Protein AF-A0A7S3MJN4-F1 (afdb_monomer_lite)

pLDDT: mean 95.17, std 3.11, range [76.38, 98.31]

Foldseek 3Di:
DDAAQFQAQDVVVNGTDGDPCVVVVLVVLVVQLVVLVVLLVVLVVVLVVCVVPNDPVVNVVSVVSNVVSVVSNVPSVVVSVVSVVCVVLVHGNVCVVQQQQKWAQDPVRDTHRLNPDDPVVCVVCVVRIDGHSVRPPVSD

Sequence (140 aa):
RPVQRFHQYCRWVTNCVGLRNHRSYMIMLLGFVTTAVADTIVDLILVPVHFVSGTWTAEFLCLLHLCYSIYFAWYSAPLLRQHTAFIMRNELTQEWKRDDYYVVVGPTGEKVAVTDLDAEDYNRLFDEFEYDSSRNPFDK

Radius of gyration: 21.38 Å; chains: 1; bounding box: 48×43×58 Å

Structure (mmCIF, N/CA/C/O backbone):
data_AF-A0A7S3MJN4-F1
#
_entry.id   AF-A0A7S3MJN4-F1
#
loop_
_atom_site.group_PDB
_atom_site.id
_atom_site.type_symbol
_atom_site.label_atom_id
_atom_site.label_alt_id
_atom_site.label_comp_id
_atom_site.label_asym_id
_atom_site.label_entity_id
_atom_site.label_seq_id
_atom_site.pdbx_PDB_ins_code
_atom_site.Cartn_x
_atom_site.Cartn_y
_atom_site.Cartn_z
_atom_site.occupancy
_atom_site.B_iso_or_equiv
_atom_site.auth_seq_id
_atom_site.auth_comp_id
_atom_site.auth_asym_id
_atom_site.auth_atom_id
_atom_site.pdbx_PDB_model_num
ATOM 1 N N . ARG A 1 1 ? -8.236 -25.173 7.437 1.00 81.56 1 ARG A N 1
ATOM 2 C CA . ARG A 1 1 ? -7.451 -25.185 8.700 1.00 81.56 1 ARG A CA 1
ATOM 3 C C . ARG A 1 1 ? -7.462 -23.768 9.260 1.00 81.56 1 ARG A C 1
ATOM 5 O O . ARG A 1 1 ? -7.335 -22.860 8.445 1.00 81.56 1 ARG A O 1
ATOM 12 N N . PRO A 1 2 ? -7.644 -23.563 10.573 1.00 88.62 2 PRO A N 1
ATOM 13 C CA . PRO A 1 2 ? -7.613 -22.223 11.158 1.00 88.62 2 PRO A CA 1
ATOM 14 C C . PRO A 1 2 ? -6.230 -21.580 10.970 1.00 88.62 2 PRO A C 1
ATOM 16 O O . PRO A 1 2 ? -5.208 -22.257 11.104 1.00 88.62 2 PRO A O 1
ATOM 19 N N . VAL A 1 3 ? -6.203 -20.288 10.631 1.00 92.75 3 VAL A N 1
ATOM 20 C CA . VAL A 1 3 ? -4.977 -19.493 10.452 1.00 92.75 3 VAL A CA 1
ATOM 21 C C . VAL A 1 3 ? -4.813 -18.584 11.667 1.00 92.75 3 VAL A C 1
ATOM 23 O O . VAL A 1 3 ? -5.700 -17.797 11.976 1.00 92.75 3 VAL A O 1
ATOM 26 N N . GLN A 1 4 ? -3.686 -18.697 12.368 1.00 93.56 4 GLN A N 1
ATOM 27 C CA . GLN A 1 4 ? -3.391 -17.863 13.538 1.00 93.56 4 GLN A CA 1
ATOM 28 C C . GLN A 1 4 ? -3.110 -16.415 13.126 1.00 93.56 4 GLN A C 1
ATOM 30 O O . GLN A 1 4 ? -2.353 -16.196 12.175 1.00 93.56 4 GLN A O 1
ATOM 35 N N . ARG A 1 5 ? -3.696 -15.453 13.861 1.00 93.12 5 ARG A N 1
ATOM 36 C CA . ARG A 1 5 ? -3.702 -14.010 13.538 1.00 93.12 5 ARG A CA 1
ATOM 37 C C . ARG A 1 5 ? -3.903 -13.783 12.039 1.00 93.12 5 ARG A C 1
ATOM 39 O O . ARG A 1 5 ? -3.005 -13.315 11.343 1.00 93.12 5 ARG A O 1
ATOM 46 N N . PHE A 1 6 ? -5.040 -14.247 11.527 1.00 95.75 6 PHE A N 1
ATOM 47 C CA . PHE A 1 6 ? -5.375 -14.103 10.117 1.00 95.75 6 PHE A CA 1
ATOM 48 C C . PHE A 1 6 ? -5.468 -12.621 9.746 1.00 95.75 6 PHE A C 1
ATOM 50 O O . PHE A 1 6 ? -6.301 -11.898 10.282 1.00 95.75 6 PHE A O 1
ATOM 57 N N . HIS A 1 7 ? -4.619 -12.191 8.816 1.00 95.00 7 HIS A N 1
ATOM 58 C CA . HIS A 1 7 ? -4.593 -10.815 8.335 1.00 95.00 7 HIS A CA 1
ATOM 59 C C . HIS A 1 7 ? -5.486 -10.672 7.102 1.00 95.00 7 HIS A C 1
ATOM 61 O O . HIS A 1 7 ? -6.485 -9.957 7.115 1.00 95.00 7 HIS A O 1
ATOM 67 N N . GLN A 1 8 ? -5.161 -11.415 6.039 1.00 95.00 8 GLN A N 1
ATOM 68 C CA . GLN A 1 8 ? -5.932 -11.448 4.795 1.00 95.00 8 GLN A CA 1
ATOM 69 C C . GLN A 1 8 ? -5.563 -12.652 3.925 1.00 95.00 8 GLN A C 1
ATOM 71 O O . GLN A 1 8 ? -4.492 -13.240 4.072 1.00 95.00 8 GLN A O 1
ATOM 76 N N . TYR A 1 9 ? -6.410 -12.979 2.951 1.00 95.19 9 TYR A N 1
ATOM 77 C CA . TYR A 1 9 ? -6.020 -13.836 1.835 1.00 95.19 9 TYR A CA 1
ATOM 78 C C . TYR A 1 9 ? -5.416 -12.976 0.722 1.00 95.19 9 TYR A C 1
ATOM 80 O O . TYR A 1 9 ? -6.066 -12.052 0.234 1.00 95.19 9 TYR A O 1
ATOM 88 N N . CYS A 1 10 ? -4.179 -13.269 0.323 1.00 95.06 10 CYS A N 1
ATOM 89 C CA . CYS A 1 10 ? -3.493 -12.522 -0.724 1.00 95.06 10 CYS A CA 1
ATOM 90 C C . CYS A 1 10 ? -3.427 -13.355 -2.007 1.00 95.06 10 CYS A C 1
ATOM 92 O O . CYS A 1 10 ? -2.728 -14.370 -2.071 1.00 95.06 10 CYS A O 1
ATOM 94 N N . ARG A 1 11 ? -4.132 -12.898 -3.050 1.00 95.06 11 ARG A N 1
ATOM 95 C CA . ARG A 1 11 ? -4.190 -13.580 -4.352 1.00 95.06 11 ARG A CA 1
ATOM 96 C C . ARG A 1 11 ? -2.836 -13.603 -5.070 1.00 95.06 11 ARG A C 1
ATOM 98 O O . ARG A 1 11 ? -2.548 -14.588 -5.733 1.00 95.06 11 ARG A O 1
ATOM 105 N N . TRP A 1 12 ? -1.994 -12.584 -4.879 1.00 91.88 12 TRP A N 1
ATOM 106 C CA . TRP A 1 12 ? -0.658 -12.488 -5.491 1.00 91.88 12 TRP A CA 1
ATOM 107 C C . TRP A 1 12 ? 0.281 -13.626 -5.085 1.00 91.88 12 TRP A C 1
ATOM 109 O O . TRP A 1 12 ? 1.092 -14.071 -5.885 1.00 91.88 12 TRP A O 1
ATOM 119 N N . VAL A 1 13 ? 0.142 -14.125 -3.855 1.00 93.88 13 VAL A N 1
ATOM 120 C CA . VAL A 1 13 ? 0.906 -15.276 -3.343 1.00 93.88 13 VAL A CA 1
ATOM 121 C C . VAL A 1 13 ? 0.043 -16.531 -3.217 1.00 93.88 13 VAL A C 1
ATOM 123 O O . VAL A 1 13 ? 0.501 -17.555 -2.716 1.00 93.88 13 VAL A O 1
ATOM 126 N N . THR A 1 14 ? -1.222 -16.461 -3.650 1.00 96.12 14 THR A N 1
ATOM 127 C CA . THR A 1 14 ? -2.224 -17.538 -3.569 1.00 96.12 14 THR A CA 1
ATOM 128 C C . THR A 1 14 ? -2.340 -18.182 -2.179 1.00 96.12 14 THR A C 1
ATOM 130 O O . THR A 1 14 ? -2.624 -19.371 -2.052 1.00 96.12 14 THR A O 1
ATOM 133 N N . ASN A 1 15 ? -2.118 -17.404 -1.115 1.00 95.88 15 ASN A N 1
ATOM 134 C CA . ASN A 1 15 ? -1.984 -17.923 0.247 1.00 95.88 15 ASN A CA 1
ATOM 135 C C . ASN A 1 15 ? -2.564 -16.959 1.296 1.00 95.88 15 ASN A C 1
ATOM 137 O O . ASN A 1 15 ? -2.657 -15.747 1.082 1.00 95.88 15 ASN A O 1
ATOM 141 N N . CYS A 1 16 ? -2.937 -17.500 2.457 1.00 96.31 16 CYS A N 1
ATOM 142 C CA . CYS A 1 16 ? -3.334 -16.702 3.613 1.00 96.31 16 CYS A CA 1
ATOM 143 C C . CYS A 1 16 ? -2.104 -16.049 4.247 1.00 96.31 16 CYS A C 1
ATOM 145 O O . CYS A 1 16 ? -1.118 -16.724 4.543 1.00 96.31 16 CYS A O 1
ATOM 147 N N . VAL A 1 17 ? -2.189 -14.748 4.501 1.00 97.12 17 VAL A N 1
ATOM 148 C CA . VAL A 1 17 ? -1.218 -13.990 5.287 1.00 97.12 17 VAL A CA 1
ATOM 149 C C . VAL A 1 17 ? -1.693 -13.972 6.736 1.00 97.12 17 VAL A C 1
ATOM 151 O O . VAL A 1 17 ? -2.824 -13.583 7.029 1.00 97.12 17 VAL A O 1
ATOM 154 N N . GLY A 1 18 ? -0.833 -14.407 7.645 1.00 96.00 18 GLY A N 1
ATOM 155 C CA . GLY A 1 18 ? -1.079 -14.394 9.082 1.00 96.00 18 GLY A CA 1
ATOM 156 C C . GLY A 1 18 ? 0.226 -14.533 9.854 1.00 96.00 18 GLY A C 1
ATOM 157 O O . GLY A 1 18 ? 1.300 -14.249 9.322 1.00 96.00 18 GLY A O 1
ATOM 158 N N . LEU A 1 19 ? 0.163 -15.019 11.094 1.00 95.62 19 LEU A N 1
ATOM 159 C CA . LEU A 1 19 ? 1.293 -14.970 12.032 1.00 95.62 19 LEU A CA 1
ATOM 160 C C . LEU A 1 19 ? 2.631 -15.487 11.463 1.00 95.62 19 LEU A C 1
ATOM 162 O O . LEU A 1 19 ? 3.674 -14.880 11.684 1.00 95.62 19 LEU A O 1
ATOM 166 N N . ARG A 1 20 ? 2.614 -16.604 10.723 1.00 95.94 20 ARG A N 1
ATOM 167 C CA . ARG A 1 20 ? 3.840 -17.293 10.277 1.00 95.94 20 ARG A CA 1
ATOM 168 C C . ARG A 1 20 ? 4.539 -16.650 9.080 1.00 95.94 20 ARG A C 1
ATOM 170 O O . ARG A 1 20 ? 5.738 -16.839 8.925 1.00 95.94 20 ARG A O 1
ATOM 177 N N . ASN A 1 21 ? 3.811 -15.939 8.225 1.00 96.81 21 ASN A N 1
ATOM 178 C CA . ASN A 1 21 ? 4.331 -15.413 6.957 1.00 96.81 21 ASN A CA 1
ATOM 179 C C . ASN A 1 21 ? 4.135 -13.899 6.794 1.00 96.81 21 ASN A C 1
ATOM 181 O O . ASN A 1 21 ? 4.577 -13.350 5.787 1.00 96.81 21 ASN A O 1
ATOM 185 N N . HIS A 1 22 ? 3.541 -13.210 7.776 1.00 96.88 22 HIS A N 1
ATOM 186 C CA . HIS A 1 22 ? 3.338 -11.760 7.727 1.00 96.88 22 HIS A CA 1
ATOM 187 C C . HIS A 1 22 ? 4.647 -10.990 7.488 1.00 96.88 22 HIS A C 1
ATOM 189 O O . HIS A 1 22 ? 4.689 -10.088 6.659 1.00 96.88 22 HIS A O 1
ATOM 195 N N . ARG A 1 23 ? 5.754 -11.388 8.134 1.00 97.19 23 ARG A N 1
ATOM 196 C CA . ARG A 1 23 ? 7.070 -10.750 7.925 1.00 97.19 23 ARG A CA 1
ATOM 197 C C . ARG A 1 23 ? 7.560 -10.887 6.483 1.00 97.19 23 ARG A C 1
ATOM 199 O O . ARG A 1 23 ? 7.970 -9.901 5.884 1.00 97.19 23 ARG A O 1
ATOM 206 N N . SER A 1 24 ? 7.477 -12.087 5.911 1.00 97.56 24 SER A N 1
ATOM 207 C CA . SER A 1 24 ? 7.855 -12.334 4.514 1.00 97.56 24 SER A CA 1
ATOM 208 C C . SER A 1 24 ? 6.977 -11.545 3.542 1.00 97.56 24 SER A C 1
ATOM 210 O O . SER A 1 24 ? 7.481 -11.001 2.565 1.00 97.56 24 SER A O 1
ATOM 212 N N . TYR A 1 25 ? 5.681 -11.427 3.839 1.00 96.75 25 TYR A N 1
ATOM 213 C CA . TYR A 1 25 ? 4.760 -10.596 3.068 1.00 96.75 25 TYR A CA 1
ATOM 214 C C . TYR A 1 25 ? 5.158 -9.108 3.099 1.00 96.75 25 TYR A C 1
ATOM 216 O O . TYR A 1 25 ? 5.172 -8.463 2.054 1.00 96.75 25 TYR A O 1
ATOM 224 N N . MET A 1 26 ? 5.565 -8.576 4.257 1.00 97.56 26 MET A N 1
ATOM 225 C CA . MET A 1 26 ? 6.050 -7.192 4.360 1.00 97.56 26 MET A CA 1
ATOM 226 C C . MET A 1 26 ? 7.348 -6.953 3.588 1.00 97.56 26 MET A C 1
ATOM 228 O O . MET A 1 26 ? 7.479 -5.926 2.929 1.00 97.56 26 MET A O 1
ATOM 232 N N . ILE A 1 27 ? 8.287 -7.903 3.627 1.00 97.81 27 ILE A N 1
ATOM 233 C CA . ILE A 1 27 ? 9.531 -7.823 2.845 1.00 97.81 27 ILE A CA 1
ATOM 234 C C . ILE A 1 27 ? 9.220 -7.810 1.344 1.00 97.81 27 ILE A C 1
ATOM 236 O O . ILE A 1 27 ? 9.824 -7.039 0.607 1.00 97.81 27 ILE A O 1
ATOM 240 N N . MET A 1 28 ? 8.253 -8.613 0.895 1.00 97.12 28 MET A N 1
ATOM 241 C CA . MET A 1 28 ? 7.803 -8.608 -0.498 1.00 97.12 28 MET A CA 1
ATOM 242 C C . MET A 1 28 ? 7.205 -7.251 -0.898 1.00 97.12 28 MET A C 1
ATOM 244 O O . MET A 1 28 ? 7.585 -6.719 -1.936 1.00 97.12 28 MET A O 1
ATOM 248 N N . LEU A 1 29 ? 6.318 -6.667 -0.080 1.00 97.19 29 LEU A N 1
ATOM 249 C CA . LEU A 1 29 ? 5.756 -5.337 -0.356 1.00 97.19 29 LEU A CA 1
ATOM 250 C C . LEU A 1 29 ? 6.836 -4.253 -0.407 1.00 97.19 29 LEU A C 1
ATOM 252 O O . LEU A 1 29 ? 6.809 -3.407 -1.297 1.00 97.19 29 LEU A O 1
ATOM 256 N N . LEU A 1 30 ? 7.792 -4.291 0.525 1.00 98.06 30 LEU A N 1
ATOM 257 C CA . LEU A 1 30 ? 8.931 -3.379 0.513 1.00 98.06 30 LEU A CA 1
ATOM 258 C C . LEU A 1 30 ? 9.749 -3.551 -0.771 1.00 98.06 30 LEU A C 1
ATOM 260 O O . LEU A 1 30 ? 10.024 -2.565 -1.443 1.00 98.06 30 LEU A O 1
ATOM 264 N N . GLY A 1 31 ? 10.061 -4.794 -1.146 1.00 97.81 31 GLY A N 1
ATOM 265 C CA . GLY A 1 31 ? 10.762 -5.113 -2.387 1.00 97.81 31 GLY A CA 1
ATOM 266 C C . GLY A 1 31 ? 10.038 -4.584 -3.625 1.00 97.81 31 GLY A C 1
ATOM 267 O O . GLY A 1 31 ? 10.667 -3.943 -4.455 1.00 97.81 31 GLY A O 1
ATOM 268 N N . PHE A 1 32 ? 8.717 -4.762 -3.717 1.00 97.31 32 PHE A N 1
ATOM 269 C CA . PHE A 1 32 ? 7.913 -4.221 -4.818 1.00 97.31 32 PHE A CA 1
ATOM 270 C C . PHE A 1 32 ? 8.042 -2.704 -4.946 1.00 97.31 32 PHE A C 1
ATOM 272 O O . PHE A 1 32 ? 8.295 -2.212 -6.043 1.00 97.31 32 PHE A O 1
ATOM 279 N N . VAL A 1 33 ? 7.916 -1.971 -3.837 1.00 97.81 33 VAL A N 1
ATOM 280 C CA . VAL A 1 33 ? 8.037 -0.507 -3.848 1.00 97.81 33 VAL A CA 1
ATOM 281 C C . VAL A 1 33 ? 9.465 -0.080 -4.188 1.00 97.81 33 VAL A C 1
ATOM 283 O O . VAL A 1 33 ? 9.654 0.803 -5.020 1.00 97.81 33 VAL A O 1
ATOM 286 N N . THR A 1 34 ? 10.478 -0.710 -3.586 1.00 98.00 34 THR A N 1
ATOM 287 C CA . THR A 1 34 ? 11.886 -0.381 -3.847 1.00 98.00 34 THR A CA 1
ATOM 288 C C . THR A 1 34 ? 12.264 -0.628 -5.305 1.00 98.00 34 THR A C 1
ATOM 290 O O . THR A 1 34 ? 12.864 0.254 -5.915 1.00 98.00 34 THR A O 1
ATOM 293 N N . THR A 1 35 ? 11.889 -1.777 -5.874 1.00 97.81 35 THR A N 1
ATOM 294 C CA . THR A 1 35 ? 12.137 -2.093 -7.286 1.00 97.81 35 THR A CA 1
ATOM 295 C C . THR A 1 35 ? 11.416 -1.107 -8.198 1.00 97.81 35 THR A C 1
ATOM 297 O O . THR A 1 35 ? 12.069 -0.482 -9.022 1.00 97.81 35 THR A O 1
ATOM 300 N N . ALA A 1 36 ? 10.121 -0.853 -7.985 1.00 97.88 36 ALA A N 1
ATOM 301 C CA . ALA A 1 36 ? 9.358 0.063 -8.835 1.00 97.88 36 ALA A CA 1
ATOM 302 C C . ALA A 1 36 ? 9.923 1.494 -8.838 1.00 97.88 36 ALA A C 1
ATOM 304 O O . ALA A 1 36 ? 9.969 2.150 -9.879 1.00 97.88 36 ALA A O 1
ATOM 305 N N . VAL A 1 37 ? 10.374 1.987 -7.678 1.00 96.75 37 VAL A N 1
ATOM 306 C CA . VAL A 1 37 ? 11.005 3.310 -7.561 1.00 96.75 37 VAL A CA 1
ATOM 307 C C . VAL A 1 37 ? 12.368 3.332 -8.249 1.00 96.75 37 VAL A C 1
ATOM 309 O O . VAL A 1 37 ? 12.648 4.269 -8.992 1.00 96.75 37 VAL A O 1
ATOM 312 N N . ALA A 1 38 ? 13.206 2.316 -8.023 1.00 97.81 38 ALA A N 1
ATOM 313 C CA . ALA A 1 38 ? 14.518 2.228 -8.656 1.00 97.81 38 ALA A CA 1
ATOM 314 C C . ALA A 1 38 ? 14.399 2.163 -10.186 1.00 97.81 38 ALA A C 1
ATOM 316 O O . ALA A 1 38 ? 15.061 2.937 -10.876 1.00 97.81 38 ALA A O 1
ATOM 317 N N . ASP A 1 39 ? 13.502 1.319 -10.694 1.00 97.81 39 ASP A N 1
ATOM 318 C CA . ASP A 1 39 ? 13.218 1.172 -12.122 1.00 97.81 39 ASP A CA 1
ATOM 319 C C . ASP A 1 39 ? 12.735 2.494 -12.725 1.00 97.81 39 ASP A C 1
ATOM 321 O O . ASP A 1 39 ? 13.283 2.955 -13.721 1.00 97.81 39 ASP A O 1
ATOM 325 N N . THR A 1 40 ? 11.795 3.175 -12.059 1.00 97.44 40 THR A N 1
ATOM 326 C CA . THR A 1 40 ? 11.306 4.493 -12.497 1.00 97.44 40 THR A CA 1
ATOM 327 C C . THR A 1 40 ? 12.443 5.514 -12.591 1.00 97.44 40 THR A C 1
ATOM 329 O O . THR A 1 40 ? 12.523 6.256 -13.568 1.00 97.44 40 THR A O 1
ATOM 332 N N . ILE A 1 41 ? 13.341 5.567 -11.600 1.00 97.81 41 ILE A N 1
ATOM 333 C CA . ILE A 1 41 ? 14.484 6.495 -11.611 1.00 97.81 41 ILE A CA 1
ATOM 334 C C . ILE A 1 41 ? 15.427 6.181 -12.776 1.00 97.81 41 ILE A C 1
ATOM 336 O O . ILE A 1 41 ? 15.856 7.097 -13.479 1.00 97.81 41 ILE A O 1
ATOM 340 N N . VAL A 1 42 ? 15.752 4.904 -12.980 1.00 98.00 42 VAL A N 1
ATOM 341 C CA . VAL A 1 42 ? 16.646 4.470 -14.059 1.00 98.00 42 VAL A CA 1
ATOM 342 C C . VAL A 1 42 ? 16.029 4.773 -15.424 1.00 98.00 42 VAL A C 1
ATOM 344 O O . VAL A 1 42 ? 16.698 5.359 -16.274 1.00 98.00 42 VAL A O 1
ATOM 347 N N . ASP A 1 43 ? 14.750 4.468 -15.626 1.00 97.56 43 ASP A N 1
ATOM 348 C CA . ASP A 1 43 ? 14.062 4.728 -16.889 1.00 97.56 43 ASP A CA 1
ATOM 349 C C . ASP A 1 43 ? 13.955 6.225 -17.199 1.00 97.56 43 ASP A C 1
ATOM 351 O O . ASP A 1 43 ? 14.166 6.630 -18.340 1.00 97.56 43 ASP A O 1
ATOM 355 N N . LEU A 1 44 ? 13.713 7.080 -16.198 1.00 96.75 44 LEU A N 1
ATOM 356 C CA . LEU A 1 44 ? 13.712 8.537 -16.391 1.00 96.75 44 LEU A CA 1
ATOM 357 C C . LEU A 1 44 ? 15.061 9.069 -16.906 1.00 96.75 44 LEU A C 1
ATOM 359 O O . LEU A 1 44 ? 15.094 10.101 -17.577 1.00 96.75 44 LEU A O 1
ATOM 363 N N . ILE A 1 45 ? 16.162 8.367 -16.620 1.00 96.50 45 ILE A N 1
ATOM 364 C CA . ILE A 1 45 ? 17.498 8.679 -17.145 1.00 96.50 45 ILE A CA 1
ATOM 365 C C . ILE A 1 45 ? 17.698 8.068 -18.539 1.00 96.50 45 ILE A C 1
ATOM 367 O O . ILE A 1 45 ? 18.253 8.724 -19.421 1.00 96.50 45 ILE A O 1
ATOM 371 N N . LEU A 1 46 ? 17.263 6.823 -18.755 1.00 96.44 46 LEU A N 1
ATOM 372 C CA . LEU A 1 46 ? 17.499 6.087 -20.002 1.00 96.44 46 LEU A CA 1
ATOM 373 C C . LEU A 1 46 ? 16.607 6.538 -21.161 1.00 96.44 46 LEU A C 1
ATOM 375 O O . LEU A 1 46 ? 17.064 6.541 -22.304 1.00 96.44 46 LEU A O 1
ATOM 379 N N . VAL A 1 47 ? 15.369 6.958 -20.893 1.00 95.50 47 VAL A N 1
ATOM 380 C CA . VAL A 1 47 ? 14.427 7.409 -21.926 1.00 95.50 47 VAL A CA 1
ATOM 381 C C . VAL A 1 47 ? 15.028 8.544 -22.780 1.00 95.50 47 VAL A C 1
ATOM 383 O O . VAL A 1 47 ? 15.112 8.373 -23.998 1.00 95.50 47 VAL A O 1
ATOM 386 N N . PRO A 1 48 ? 15.542 9.658 -22.211 1.00 95.38 48 PRO A N 1
ATOM 387 C CA . PRO A 1 48 ? 16.206 10.705 -22.995 1.00 95.38 48 PRO A CA 1
ATOM 388 C C . PRO A 1 48 ? 17.418 10.213 -23.793 1.00 95.38 48 PRO A C 1
ATOM 390 O O . PRO A 1 48 ? 17.637 10.660 -24.917 1.00 95.38 48 PRO A O 1
ATOM 393 N N . VAL A 1 49 ? 18.204 9.285 -23.235 1.00 95.50 49 VAL A N 1
ATOM 394 C CA . VAL A 1 49 ? 19.369 8.707 -23.925 1.00 95.50 49 VAL A CA 1
ATOM 395 C C . VAL A 1 49 ? 18.915 7.940 -25.166 1.00 95.50 49 VAL A C 1
ATOM 397 O O . VAL A 1 49 ? 19.472 8.128 -26.249 1.00 95.50 49 VAL A O 1
ATOM 400 N N . HIS A 1 50 ? 17.862 7.132 -25.041 1.00 93.56 50 HIS A N 1
ATOM 401 C CA . HIS A 1 50 ? 17.314 6.374 -26.160 1.00 93.56 50 HIS A CA 1
ATOM 402 C C . HIS A 1 50 ? 16.667 7.255 -27.233 1.00 93.56 50 HIS A C 1
ATOM 404 O O . HIS A 1 50 ? 16.794 6.927 -28.409 1.00 93.56 50 HIS A O 1
ATOM 410 N N . PHE A 1 51 ? 16.084 8.400 -26.873 1.00 92.50 51 PHE A N 1
ATOM 411 C CA . PHE A 1 51 ? 15.589 9.368 -27.859 1.00 92.50 51 PHE A CA 1
ATOM 412 C C . PHE A 1 51 ? 16.695 9.991 -28.726 1.00 92.50 51 PHE A C 1
ATOM 414 O O . PHE A 1 51 ? 16.428 10.413 -29.849 1.00 92.50 51 PHE A O 1
ATOM 421 N N . VAL A 1 52 ? 17.932 10.068 -28.222 1.00 94.81 52 VAL A N 1
ATOM 422 C CA . VAL A 1 52 ? 19.058 10.679 -28.950 1.00 94.81 52 VAL A CA 1
ATOM 423 C C . VAL A 1 52 ? 19.843 9.649 -29.759 1.00 94.81 52 VAL A C 1
ATOM 425 O O . VAL A 1 52 ? 20.240 9.928 -30.890 1.00 94.81 52 VAL A O 1
ATOM 428 N N . SER A 1 53 ? 20.116 8.481 -29.178 1.00 93.38 53 SER A N 1
ATOM 429 C CA . SER A 1 53 ? 21.057 7.501 -29.744 1.00 93.38 53 SER A CA 1
ATOM 430 C C . SER A 1 53 ? 20.531 6.064 -29.771 1.00 93.38 53 SER A C 1
ATOM 432 O O . SER A 1 53 ? 21.260 5.145 -30.148 1.00 93.38 53 SER A O 1
ATOM 434 N N . GLY A 1 54 ? 19.281 5.849 -29.359 1.00 89.75 54 GLY A N 1
ATOM 435 C CA . GLY A 1 54 ? 18.662 4.534 -29.276 1.00 89.75 54 GLY A CA 1
ATOM 436 C C . GLY A 1 54 ? 18.048 4.049 -30.586 1.00 89.75 54 GLY A C 1
ATOM 437 O O . GLY A 1 54 ? 17.940 4.758 -31.583 1.00 89.75 54 GLY A O 1
ATOM 438 N N . THR A 1 55 ? 17.612 2.792 -30.561 1.00 95.38 55 THR A N 1
ATOM 439 C CA . 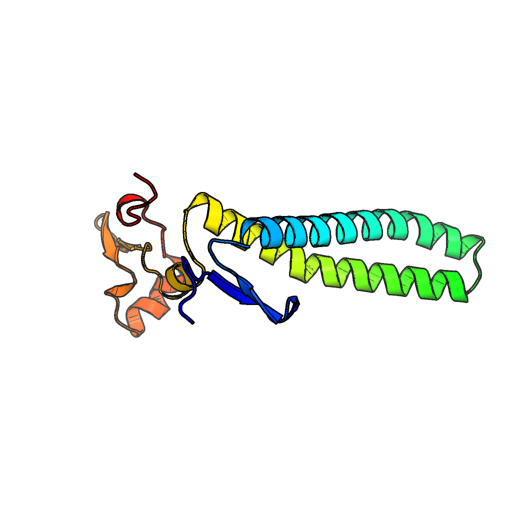THR A 1 55 ? 16.685 2.268 -31.567 1.00 95.38 55 THR A CA 1
ATOM 440 C C . THR A 1 55 ? 15.257 2.551 -31.119 1.00 95.38 55 THR A C 1
ATOM 442 O O . THR A 1 55 ? 14.978 2.563 -29.920 1.00 95.38 55 THR A O 1
ATOM 445 N N . TRP A 1 56 ? 14.334 2.683 -32.072 1.00 94.06 56 TRP A N 1
ATOM 446 C CA . TRP A 1 56 ? 12.911 2.860 -31.764 1.00 94.06 56 TRP A CA 1
ATOM 447 C C . TRP A 1 56 ? 12.359 1.729 -30.873 1.00 94.06 56 TRP A C 1
ATOM 449 O O . TRP A 1 56 ? 11.502 1.960 -30.028 1.00 94.06 56 TRP A O 1
ATOM 459 N N . THR A 1 57 ? 12.872 0.497 -31.019 1.00 95.62 57 THR A N 1
ATOM 460 C CA . THR A 1 57 ? 12.485 -0.637 -30.166 1.00 95.62 57 THR A CA 1
ATOM 461 C C . THR A 1 57 ? 12.923 -0.422 -28.719 1.00 95.62 57 THR A C 1
ATOM 463 O O . THR A 1 57 ? 12.141 -0.677 -27.808 1.00 95.62 57 THR A O 1
ATOM 466 N N . ALA A 1 58 ? 14.152 0.053 -28.494 1.00 94.94 58 ALA A N 1
ATOM 467 C CA . ALA A 1 58 ? 14.650 0.333 -27.148 1.00 94.94 58 ALA A CA 1
ATOM 468 C C . ALA A 1 58 ? 13.885 1.492 -26.494 1.00 94.94 58 ALA A C 1
ATOM 470 O O . ALA A 1 58 ? 13.499 1.381 -25.334 1.00 94.94 58 ALA A O 1
ATOM 471 N N . GLU A 1 59 ? 13.606 2.556 -27.252 1.00 94.12 59 GLU A N 1
ATOM 472 C CA . GLU A 1 59 ? 12.767 3.676 -26.810 1.00 94.12 59 GLU A CA 1
ATOM 473 C C . GLU A 1 59 ? 11.375 3.190 -26.382 1.00 94.12 59 GLU A C 1
ATOM 475 O O . GLU A 1 59 ? 10.951 3.435 -25.254 1.00 94.12 59 GLU A O 1
ATOM 480 N N . PHE A 1 60 ? 10.695 2.433 -27.249 1.00 95.75 60 PHE A N 1
ATOM 481 C CA . PHE A 1 60 ? 9.361 1.906 -26.973 1.00 95.75 60 PHE A CA 1
ATOM 482 C C . PHE A 1 60 ? 9.332 1.010 -25.730 1.00 95.75 60 PHE A C 1
ATOM 484 O O . PHE A 1 60 ? 8.459 1.165 -24.877 1.00 95.75 60 PHE A O 1
ATOM 491 N N . LEU A 1 61 ? 10.289 0.084 -25.605 1.00 96.94 61 LEU A N 1
ATOM 492 C CA . LEU A 1 61 ? 10.363 -0.814 -24.452 1.00 96.94 61 LEU A CA 1
ATOM 493 C C . LEU A 1 61 ? 10.676 -0.061 -23.157 1.00 96.94 61 LEU A C 1
ATOM 495 O O . LEU A 1 61 ? 10.080 -0.373 -22.130 1.00 96.94 61 LEU A O 1
ATOM 499 N N . CYS A 1 62 ? 11.561 0.937 -23.202 1.00 97.12 62 CYS A N 1
ATOM 500 C CA . CYS A 1 62 ? 11.905 1.747 -22.036 1.00 97.12 62 CYS A CA 1
ATOM 501 C C . CYS A 1 62 ? 10.723 2.625 -21.592 1.00 97.12 62 CYS A C 1
ATOM 503 O O . CYS A 1 62 ? 10.410 2.673 -20.407 1.00 97.12 62 CYS A O 1
ATOM 505 N N . LEU A 1 63 ? 9.983 3.230 -22.529 1.00 97.19 63 LEU A N 1
ATOM 506 C CA . LEU A 1 63 ? 8.746 3.957 -22.217 1.00 97.19 63 LEU A CA 1
ATOM 507 C C . LEU A 1 63 ? 7.668 3.040 -21.629 1.00 97.19 63 LEU A C 1
ATOM 509 O O . LEU A 1 63 ? 7.019 3.398 -20.647 1.00 97.19 63 LEU A O 1
ATOM 513 N N . LEU A 1 64 ? 7.484 1.847 -22.201 1.00 98.19 64 LEU A N 1
ATOM 514 C CA . LEU A 1 64 ? 6.532 0.866 -21.684 1.00 98.19 64 LEU A CA 1
ATOM 515 C C . LEU A 1 64 ? 6.908 0.418 -20.263 1.00 98.19 64 LEU A C 1
ATOM 517 O O . LEU A 1 64 ? 6.032 0.325 -19.400 1.00 98.19 64 LEU A O 1
ATOM 521 N N . HIS A 1 65 ? 8.197 0.169 -20.021 1.00 98.31 65 HIS A N 1
ATOM 522 C CA . HIS A 1 65 ? 8.724 -0.196 -18.708 1.00 98.31 65 HIS A CA 1
ATOM 523 C C . HIS A 1 65 ? 8.527 0.934 -17.689 1.00 98.31 65 HIS A C 1
ATOM 525 O O . HIS A 1 65 ? 7.993 0.680 -16.610 1.00 98.31 65 HIS A O 1
ATOM 531 N N . LEU A 1 66 ? 8.802 2.186 -18.069 1.00 98.12 66 LEU A N 1
ATOM 532 C CA . LEU A 1 66 ? 8.556 3.359 -17.228 1.00 98.12 66 LEU A CA 1
ATOM 533 C C . LEU A 1 66 ? 7.081 3.466 -16.830 1.00 98.12 66 LEU A C 1
ATOM 535 O O . LEU A 1 66 ? 6.755 3.621 -15.650 1.00 98.12 66 LEU A O 1
ATOM 539 N N . CYS A 1 67 ? 6.171 3.355 -17.802 1.00 98.25 67 CYS A N 1
ATOM 540 C CA . CYS A 1 67 ? 4.733 3.398 -17.544 1.00 98.25 67 CYS A CA 1
ATOM 541 C C . CYS A 1 67 ? 4.288 2.266 -16.609 1.00 98.25 67 CYS A C 1
ATOM 543 O O . CYS A 1 67 ? 3.500 2.505 -15.691 1.00 98.25 67 CYS A O 1
ATOM 545 N N . TYR A 1 68 ? 4.803 1.051 -16.816 1.00 98.12 68 TYR A N 1
ATOM 546 C CA . TYR A 1 68 ? 4.521 -0.089 -15.948 1.00 98.12 68 TYR A CA 1
ATOM 547 C C . TYR A 1 68 ? 5.027 0.145 -14.520 1.00 98.12 68 TYR A C 1
ATOM 549 O O . TYR A 1 68 ? 4.272 -0.064 -13.571 1.00 98.12 68 TYR A O 1
ATOM 557 N N . SER A 1 69 ? 6.261 0.624 -14.357 1.00 98.12 69 SER A N 1
ATOM 558 C CA . SER A 1 69 ? 6.884 0.877 -13.054 1.00 98.12 69 SER A CA 1
ATOM 559 C C . SER A 1 69 ? 6.144 1.954 -12.265 1.00 98.12 69 SER A C 1
ATOM 561 O O . SER A 1 69 ? 5.829 1.743 -11.091 1.00 98.12 69 SER A O 1
ATOM 563 N N . ILE A 1 70 ? 5.755 3.057 -12.916 1.00 97.81 70 ILE A N 1
ATOM 564 C CA . ILE A 1 70 ? 4.924 4.105 -12.301 1.00 97.81 70 ILE A CA 1
ATOM 565 C C . ILE A 1 70 ? 3.570 3.535 -11.870 1.00 97.81 70 ILE A C 1
ATOM 567 O O . ILE A 1 70 ? 3.138 3.746 -10.734 1.00 97.81 70 ILE A O 1
ATOM 571 N N . TYR A 1 71 ? 2.903 2.790 -12.757 1.00 97.56 71 TYR A N 1
ATOM 572 C CA . TYR A 1 71 ? 1.612 2.176 -12.454 1.00 97.56 71 TYR A CA 1
ATOM 573 C C . TYR A 1 71 ? 1.727 1.193 -11.282 1.00 97.56 71 TYR A C 1
ATOM 575 O O . TYR A 1 71 ? 0.933 1.233 -10.346 1.00 97.56 71 TYR A O 1
ATOM 583 N N . PHE A 1 72 ? 2.750 0.342 -11.270 1.00 97.19 72 PHE A N 1
ATOM 584 C CA . PHE A 1 72 ? 2.969 -0.625 -10.201 1.00 97.19 72 PHE A CA 1
ATOM 585 C C . PHE A 1 72 ? 3.320 0.050 -8.863 1.00 97.19 72 PHE A C 1
ATOM 587 O O . PHE A 1 72 ? 2.803 -0.356 -7.814 1.00 97.19 72 PHE A O 1
ATOM 594 N N . ALA A 1 73 ? 4.123 1.12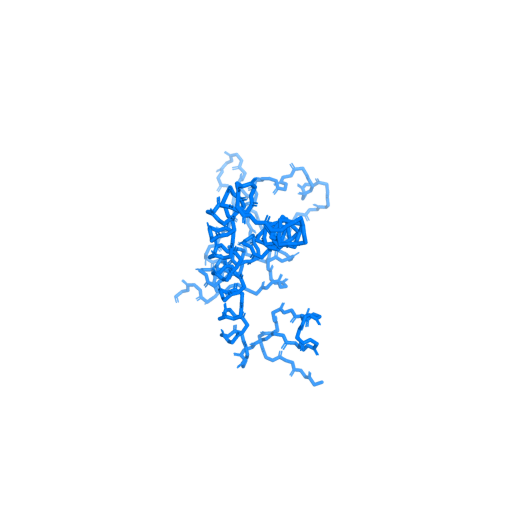0 -8.877 1.00 96.25 73 ALA A N 1
ATOM 595 C CA . ALA A 1 73 ? 4.408 1.943 -7.700 1.00 96.25 73 ALA 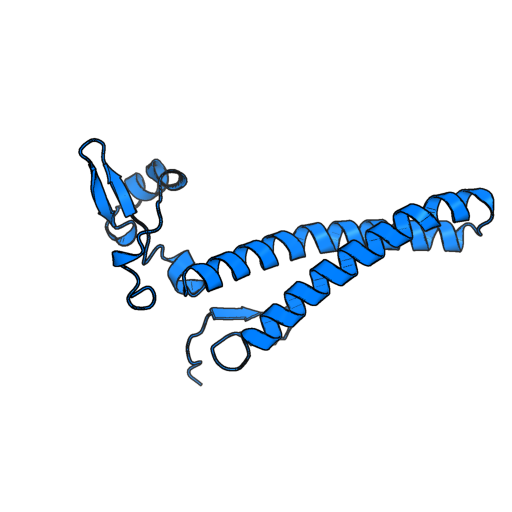A CA 1
ATOM 596 C C . ALA A 1 73 ? 3.132 2.584 -7.126 1.00 96.25 73 ALA A C 1
ATOM 598 O O . ALA A 1 73 ? 2.926 2.561 -5.910 1.00 96.25 73 ALA A O 1
ATOM 599 N N . TRP A 1 74 ? 2.242 3.084 -7.994 1.00 96.75 74 TRP A N 1
ATOM 600 C CA . TRP A 1 74 ? 0.974 3.709 -7.603 1.00 96.75 74 TRP A CA 1
ATOM 601 C C . TRP A 1 74 ? 0.081 2.784 -6.763 1.00 96.75 74 TRP A C 1
ATOM 603 O O . TRP A 1 74 ? -0.563 3.244 -5.823 1.00 96.75 74 TRP A O 1
ATOM 613 N N . TYR A 1 75 ? 0.069 1.477 -7.043 1.00 95.44 75 TYR A N 1
ATOM 614 C CA . TYR A 1 75 ? -0.691 0.504 -6.245 1.00 95.44 75 TYR A CA 1
ATOM 615 C C . TYR A 1 75 ? 0.084 -0.034 -5.040 1.00 95.44 75 TYR A C 1
ATOM 617 O O . TYR A 1 75 ? -0.488 -0.212 -3.963 1.00 95.44 75 TYR A O 1
ATOM 625 N N . SER A 1 76 ? 1.375 -0.327 -5.201 1.00 96.31 76 SER A N 1
ATOM 626 C CA . SER A 1 76 ? 2.166 -0.981 -4.149 1.00 96.31 76 SER A CA 1
ATOM 627 C C . SER A 1 76 ? 2.533 -0.041 -2.996 1.00 96.31 76 SER A C 1
ATOM 629 O O . SER A 1 76 ? 2.538 -0.478 -1.842 1.00 96.31 76 SER A O 1
ATOM 631 N N . ALA A 1 77 ? 2.781 1.247 -3.258 1.00 96.94 77 ALA A N 1
ATOM 632 C CA . ALA A 1 77 ? 3.188 2.193 -2.219 1.00 96.94 77 ALA A CA 1
ATOM 633 C C . ALA A 1 77 ? 2.083 2.470 -1.175 1.00 96.94 77 ALA A C 1
ATOM 635 O O . ALA A 1 77 ? 2.375 2.378 0.025 1.00 96.94 77 ALA A O 1
ATOM 636 N N . PRO A 1 78 ? 0.811 2.723 -1.555 1.00 97.31 78 PRO A N 1
ATOM 637 C CA . PRO A 1 78 ? -0.283 2.827 -0.590 1.00 97.31 78 PRO A CA 1
ATOM 638 C C . PRO A 1 78 ? -0.483 1.546 0.224 1.00 97.31 78 PRO A C 1
ATOM 640 O O . PRO A 1 78 ? -0.703 1.630 1.431 1.00 97.31 78 PRO A O 1
ATOM 643 N N . LEU A 1 79 ? -0.334 0.367 -0.396 1.00 96.12 79 LEU A N 1
ATOM 644 C CA . LEU A 1 79 ? -0.416 -0.913 0.315 1.00 96.12 79 LEU A CA 1
ATOM 645 C C . LEU A 1 79 ? 0.671 -1.024 1.389 1.00 96.12 79 LEU A C 1
ATOM 647 O O . LEU A 1 79 ? 0.365 -1.344 2.538 1.00 96.12 79 LEU A O 1
ATOM 651 N N . LEU A 1 80 ? 1.929 -0.719 1.056 1.00 97.62 80 LEU A N 1
ATOM 652 C CA . LEU A 1 80 ? 3.019 -0.737 2.034 1.00 97.62 80 LEU A CA 1
ATOM 653 C C . LEU A 1 80 ? 2.770 0.259 3.176 1.00 97.62 80 LEU A C 1
ATOM 655 O O . LEU A 1 80 ? 2.968 -0.090 4.343 1.00 97.62 80 LEU A O 1
ATOM 659 N N . ARG A 1 81 ? 2.294 1.471 2.862 1.00 97.81 81 ARG A N 1
ATOM 660 C CA . ARG A 1 81 ? 1.929 2.481 3.867 1.00 97.81 81 ARG A CA 1
ATOM 661 C C . ARG A 1 81 ? 0.834 1.967 4.803 1.00 97.81 81 ARG A C 1
ATOM 663 O O . ARG A 1 81 ? 1.000 2.035 6.019 1.00 97.81 81 ARG A O 1
ATOM 670 N N . GLN A 1 82 ? -0.251 1.428 4.254 1.00 96.56 82 GLN A N 1
ATOM 671 C CA . GLN A 1 82 ? -1.379 0.910 5.029 1.00 96.56 82 GLN A CA 1
ATOM 672 C C . GLN A 1 82 ? -0.955 -0.258 5.929 1.00 96.56 82 GLN A C 1
ATOM 674 O O . GLN A 1 82 ? -1.240 -0.255 7.125 1.00 96.56 82 GLN A O 1
ATOM 679 N N . HIS A 1 83 ? -0.208 -1.224 5.390 1.00 97.19 83 HIS A N 1
ATOM 680 C CA . HIS A 1 83 ? 0.281 -2.358 6.173 1.00 97.19 83 HIS A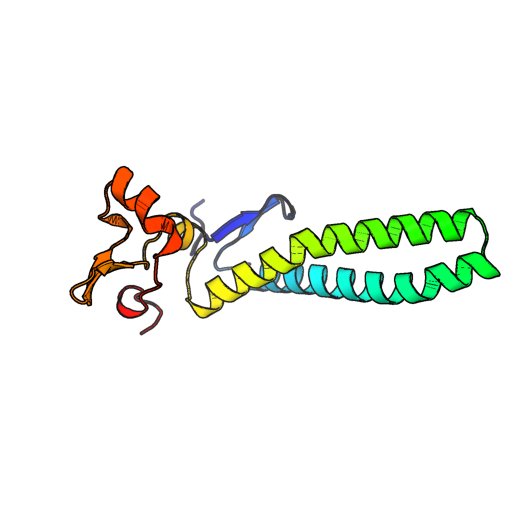 CA 1
ATOM 681 C C . HIS A 1 83 ? 1.300 -1.950 7.244 1.00 97.19 83 HIS A C 1
ATOM 683 O O . HIS A 1 83 ? 1.318 -2.534 8.324 1.00 97.19 83 HIS A O 1
ATOM 689 N N . THR A 1 84 ? 2.118 -0.928 6.988 1.00 97.50 84 THR A N 1
ATOM 690 C CA . THR A 1 84 ? 2.993 -0.356 8.020 1.00 97.50 84 THR A CA 1
ATOM 691 C C . THR A 1 84 ? 2.164 0.269 9.139 1.00 97.50 84 THR A C 1
ATOM 693 O O . THR A 1 84 ? 2.453 0.032 10.307 1.00 97.50 84 THR A O 1
ATOM 696 N N . ALA A 1 85 ? 1.093 0.995 8.807 1.00 95.88 85 ALA A N 1
ATOM 697 C CA . ALA A 1 85 ? 0.196 1.580 9.800 1.00 95.88 85 ALA A CA 1
ATOM 698 C C . ALA A 1 85 ? -0.479 0.509 10.681 1.00 95.88 85 ALA A C 1
ATOM 700 O O . ALA A 1 85 ? -0.541 0.674 11.896 1.00 95.88 85 ALA A O 1
ATOM 701 N N . PHE A 1 86 ? -0.884 -0.622 10.093 1.00 96.12 86 PHE A N 1
ATOM 702 C CA . PHE A 1 86 ? -1.377 -1.788 10.836 1.00 96.12 86 PHE A CA 1
ATOM 703 C C . PHE A 1 86 ? -0.345 -2.344 11.818 1.00 96.12 86 PHE A C 1
ATOM 705 O O . PHE A 1 86 ? -0.680 -2.647 12.958 1.00 96.12 86 PHE A O 1
ATOM 712 N N . ILE A 1 87 ? 0.927 -2.430 11.416 1.00 95.56 87 ILE A N 1
ATOM 713 C CA . ILE A 1 87 ? 2.003 -2.871 12.316 1.00 95.56 87 ILE A CA 1
ATOM 714 C C . ILE A 1 87 ? 2.179 -1.893 13.479 1.00 95.56 87 ILE A C 1
ATOM 716 O O . ILE A 1 87 ? 2.312 -2.340 14.615 1.00 95.56 87 ILE A O 1
ATOM 720 N N . MET A 1 88 ? 2.163 -0.584 13.207 1.00 94.31 88 MET A N 1
ATOM 721 C CA . MET A 1 88 ? 2.339 0.446 14.241 1.00 94.31 88 MET A CA 1
ATOM 722 C C . MET A 1 88 ? 1.217 0.445 15.285 1.00 94.31 88 MET A C 1
ATOM 724 O O . MET A 1 88 ? 1.456 0.860 16.411 1.00 94.31 88 MET A O 1
ATOM 728 N N . ARG A 1 89 ? 0.023 -0.032 14.918 1.00 94.62 89 ARG A N 1
ATOM 729 C CA . ARG A 1 89 ? -1.141 -0.179 15.806 1.00 94.62 89 ARG A CA 1
ATOM 730 C C . ARG A 1 89 ? -1.401 -1.622 16.237 1.00 94.62 89 ARG A C 1
ATOM 732 O O . ARG A 1 89 ? -2.477 -1.922 16.723 1.00 94.62 89 ARG A O 1
ATOM 739 N N . ASN A 1 90 ? -0.479 -2.546 15.952 1.00 94.62 90 ASN A N 1
ATOM 740 C CA . ASN A 1 90 ? -0.633 -3.984 16.204 1.00 94.62 90 ASN A CA 1
ATOM 741 C C . ASN A 1 90 ? -2.000 -4.572 15.776 1.00 94.62 90 ASN A C 1
ATOM 743 O O . ASN A 1 90 ? -2.537 -5.476 16.420 1.00 94.62 90 ASN A O 1
ATOM 747 N N . GLU A 1 91 ? -2.534 -4.066 14.670 1.00 95.31 91 GLU A N 1
ATOM 748 C CA . GLU A 1 91 ? -3.908 -4.252 14.205 1.00 95.31 91 GLU A CA 1
ATOM 749 C C . GLU A 1 91 ? -3.940 -5.165 12.969 1.00 95.31 91 GLU A C 1
ATOM 751 O O . GLU A 1 91 ? -3.098 -5.068 12.071 1.00 95.31 91 GLU A O 1
ATOM 756 N N . LEU A 1 92 ? -4.909 -6.076 12.893 1.00 95.38 92 LEU A N 1
ATOM 757 C CA . LEU A 1 92 ? -5.146 -6.922 11.722 1.00 95.38 92 LEU A CA 1
ATOM 758 C C . LEU A 1 92 ? -6.080 -6.227 10.726 1.00 95.38 92 LEU A C 1
ATOM 760 O O . LEU A 1 92 ? -6.980 -5.483 11.098 1.00 95.38 92 LEU A O 1
ATOM 764 N N . THR A 1 93 ? -5.966 -6.548 9.434 1.00 95.12 93 THR A N 1
ATOM 765 C CA . THR A 1 93 ? -6.844 -5.943 8.411 1.00 95.12 93 THR A CA 1
ATOM 766 C C . THR A 1 93 ? -8.331 -6.204 8.659 1.00 95.12 93 THR A C 1
ATOM 768 O O . THR A 1 93 ? -9.153 -5.372 8.299 1.00 95.12 93 THR A O 1
ATOM 771 N N . GLN A 1 94 ? -8.700 -7.341 9.254 1.00 93.94 94 GLN A N 1
ATOM 772 C CA . GLN A 1 94 ? -10.100 -7.619 9.601 1.00 93.94 94 GLN A CA 1
ATOM 773 C C . GLN A 1 94 ? -10.583 -6.813 10.813 1.00 93.94 94 GLN A C 1
ATOM 775 O O . GLN A 1 94 ? -11.776 -6.558 10.917 1.00 93.94 94 GLN A O 1
ATOM 780 N N . GLU A 1 95 ? -9.688 -6.455 11.733 1.00 95.44 95 GLU A N 1
ATOM 781 C CA . GLU A 1 95 ? -9.994 -5.603 12.893 1.00 95.44 95 GLU A CA 1
ATOM 782 C C . GLU A 1 95 ? -10.180 -4.159 12.419 1.00 95.44 95 GLU A C 1
ATOM 784 O O . GLU A 1 95 ? -11.213 -3.560 12.695 1.00 95.44 95 GLU A O 1
ATOM 789 N N . TRP A 1 96 ? -9.276 -3.681 11.557 1.00 95.50 96 TRP A N 1
ATOM 790 C CA . TRP A 1 96 ? -9.403 -2.379 10.901 1.00 95.50 96 TRP A CA 1
ATOM 791 C C . TRP A 1 96 ? -10.690 -2.250 10.075 1.00 95.50 96 TRP A C 1
ATOM 793 O O . TRP A 1 96 ? -11.395 -1.263 10.176 1.00 95.50 96 TRP A O 1
ATOM 803 N N . LYS A 1 97 ? -11.045 -3.270 9.280 1.00 94.12 97 LYS A N 1
ATOM 804 C CA . LYS A 1 97 ? -12.276 -3.264 8.461 1.00 94.12 97 LYS A CA 1
ATOM 805 C C . LYS A 1 97 ? -13.576 -3.230 9.264 1.00 94.12 97 LYS A C 1
ATOM 807 O O . LYS A 1 97 ? -14.624 -2.993 8.673 1.00 94.12 97 LYS A O 1
ATOM 812 N N . ARG A 1 98 ? -13.523 -3.607 10.539 1.00 94.50 98 ARG A N 1
ATOM 813 C CA . ARG A 1 98 ? -14.675 -3.622 11.448 1.00 94.50 98 ARG A CA 1
ATOM 814 C C . ARG A 1 98 ? -14.629 -2.462 12.437 1.00 94.50 98 ARG A C 1
ATOM 816 O O . ARG A 1 98 ? -15.498 -2.390 13.296 1.00 94.50 98 ARG A O 1
ATOM 823 N N . ASP A 1 99 ? -13.617 -1.600 12.323 1.00 96.25 99 ASP A N 1
ATOM 824 C CA . ASP A 1 99 ? -13.413 -0.441 13.182 1.00 96.25 99 ASP A CA 1
ATOM 825 C C . ASP A 1 99 ? -13.346 -0.806 14.682 1.00 96.25 99 ASP A C 1
ATOM 827 O O . ASP A 1 99 ? -13.756 -0.034 15.549 1.00 96.25 99 ASP A O 1
ATOM 831 N N . ASP A 1 100 ? -12.799 -1.989 15.010 1.00 96.19 100 ASP A N 1
ATOM 832 C CA . ASP A 1 100 ? -12.829 -2.572 16.368 1.00 96.19 100 ASP A CA 1
ATOM 833 C C . ASP A 1 100 ? -12.223 -1.629 17.440 1.00 96.19 100 ASP A C 1
ATOM 835 O O . ASP A 1 100 ? -12.654 -1.605 18.602 1.00 96.19 100 ASP A O 1
ATOM 839 N N . TYR A 1 101 ? -11.221 -0.838 17.046 1.00 96.62 101 TYR A N 1
ATOM 840 C CA . TYR A 1 101 ? -10.435 0.039 17.922 1.00 96.62 101 TYR A CA 1
ATOM 841 C C . TYR A 1 101 ? -10.650 1.532 17.659 1.00 96.62 101 TYR A C 1
ATOM 843 O O . TYR A 1 101 ? -9.879 2.355 18.152 1.00 96.62 101 TYR A O 1
ATOM 851 N N . TYR A 1 102 ? -11.680 1.887 16.895 1.00 96.81 102 TYR A N 1
ATOM 852 C CA . TYR A 1 102 ? -11.963 3.273 16.541 1.00 96.81 102 TYR A CA 1
ATOM 853 C C . TYR A 1 102 ? -13.117 3.839 17.369 1.00 96.81 102 TYR A C 1
ATOM 855 O O . TYR A 1 102 ? -14.035 3.123 17.789 1.00 96.81 102 TYR A O 1
ATOM 863 N N . VAL A 1 103 ? -13.049 5.142 17.621 1.00 97.31 103 VAL A N 1
ATOM 864 C CA . VAL A 1 103 ? -14.051 5.911 18.359 1.00 97.31 103 VAL A CA 1
ATOM 865 C C . VAL A 1 103 ? -14.401 7.189 17.606 1.00 97.31 103 VAL A C 1
ATOM 867 O O . VAL A 1 103 ? -13.597 7.693 16.826 1.00 97.31 103 VAL A O 1
ATOM 870 N N . VAL A 1 104 ? -15.578 7.734 17.888 1.00 96.56 104 VAL A N 1
ATOM 871 C CA . VAL A 1 104 ? -15.923 9.121 17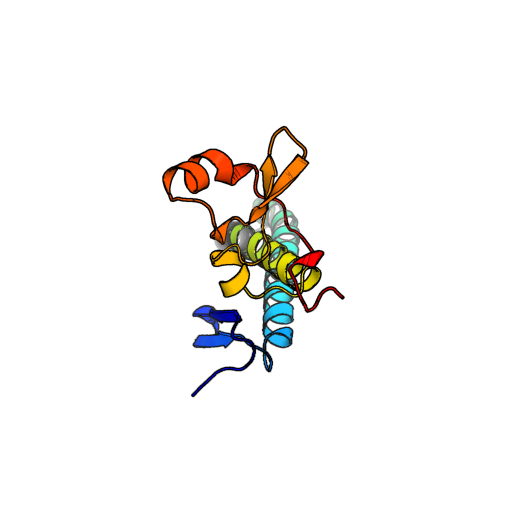.568 1.00 96.56 104 VAL A CA 1
ATOM 872 C C . VAL A 1 104 ? -15.937 9.921 18.861 1.00 96.56 104 VAL A C 1
ATOM 874 O O . VAL A 1 104 ? -16.441 9.450 19.887 1.00 96.56 104 VAL A O 1
ATOM 877 N N . VAL A 1 105 ? -15.374 11.127 18.817 1.00 93.62 105 VAL A N 1
ATOM 878 C CA . VAL A 1 105 ? -15.379 12.060 19.944 1.00 93.62 105 VAL A CA 1
ATOM 879 C C . VAL A 1 105 ? -16.537 13.035 19.766 1.00 93.62 105 VAL A C 1
ATOM 881 O O . VAL A 1 105 ? -16.527 13.879 18.874 1.00 93.62 105 VAL A O 1
ATOM 884 N N . GLY A 1 106 ? -17.547 12.926 20.626 1.00 87.00 106 GLY A N 1
ATOM 885 C CA . GLY A 1 106 ? -18.679 13.845 20.619 1.00 87.00 106 GLY A CA 1
ATOM 886 C C . GLY A 1 106 ? -18.285 15.271 21.042 1.00 87.00 106 GLY A C 1
ATOM 887 O O . GLY A 1 106 ? -17.228 15.479 21.644 1.00 87.00 106 GLY A O 1
ATOM 888 N N . PRO A 1 107 ? -19.162 16.273 20.838 1.00 85.06 107 PRO A N 1
ATOM 889 C CA . PRO A 1 107 ? -18.888 17.674 21.194 1.00 85.06 107 PRO A CA 1
ATOM 890 C C . PRO A 1 107 ? -18.551 17.904 22.676 1.00 85.06 107 PRO A C 1
ATOM 892 O O . PRO A 1 107 ? -17.920 18.894 23.036 1.00 85.06 107 PRO A O 1
ATOM 895 N N . THR A 1 108 ? -18.995 16.997 23.546 1.00 88.25 108 THR A N 1
ATOM 896 C CA . THR A 1 108 ? -18.762 17.008 24.997 1.00 88.25 108 THR A CA 1
ATOM 897 C C . THR A 1 108 ? -17.463 16.304 25.410 1.00 88.25 108 THR A C 1
ATOM 899 O O . THR A 1 108 ? -17.139 16.291 26.597 1.00 88.25 108 THR A O 1
ATOM 902 N N . GLY A 1 109 ? -16.719 15.722 24.462 1.00 89.06 109 GLY A N 1
ATOM 903 C CA . GLY A 1 109 ? -15.518 14.918 24.711 1.00 89.06 109 GLY A CA 1
ATOM 904 C C . GLY A 1 109 ? -15.794 13.445 25.036 1.00 89.06 109 GLY A C 1
ATOM 905 O O . GLY A 1 109 ? -14.864 12.708 25.363 1.00 89.06 109 GLY A O 1
ATOM 906 N N . GLU A 1 110 ? -17.052 13.003 24.967 1.00 92.69 110 GLU A N 1
ATOM 907 C CA . GLU A 1 110 ? -17.414 11.595 25.135 1.00 92.69 110 GLU A CA 1
ATOM 908 C C . GLU A 1 110 ? -16.913 10.762 23.950 1.00 92.69 110 GLU A C 1
ATOM 910 O O . GLU A 1 110 ? -17.110 11.133 22.795 1.00 92.69 110 GLU A O 1
ATOM 915 N N . LYS A 1 111 ? -16.269 9.629 24.244 1.00 94.88 111 LYS A N 1
ATOM 916 C CA . LYS A 1 111 ? -15.783 8.682 23.239 1.00 94.88 111 LYS A CA 1
ATOM 917 C C . LYS A 1 111 ? -16.790 7.556 23.055 1.00 94.88 111 LYS A C 1
ATOM 919 O O . LYS A 1 111 ? -16.957 6.735 23.958 1.00 94.88 111 LYS A O 1
ATOM 924 N N . VAL A 1 112 ? -17.399 7.486 21.879 1.00 94.88 112 VAL A N 1
ATOM 925 C CA . VAL A 1 112 ? -18.328 6.415 21.496 1.00 94.88 112 VAL A CA 1
ATOM 926 C C . VAL A 1 112 ? -17.612 5.463 20.548 1.00 94.88 112 VAL A C 1
ATOM 928 O O . VAL A 1 112 ? -16.923 5.912 19.635 1.00 94.88 112 VAL A O 1
ATOM 931 N N . ALA A 1 113 ? -17.724 4.151 20.764 1.00 96.19 113 ALA A N 1
ATOM 932 C CA . ALA A 1 113 ? -17.111 3.185 19.858 1.00 96.19 113 ALA A CA 1
ATOM 933 C C . ALA A 1 113 ? -17.810 3.206 18.499 1.00 96.19 113 ALA A C 1
ATOM 935 O O . ALA A 1 113 ? -19.036 3.212 18.436 1.00 96.19 113 ALA A O 1
ATOM 936 N N . VAL A 1 114 ? -17.038 3.126 17.415 1.00 96.25 114 VAL A N 1
ATOM 937 C CA . VAL A 1 114 ? -17.607 3.084 16.057 1.00 96.25 114 VAL A CA 1
ATOM 938 C C . VAL A 1 114 ? -18.516 1.865 15.864 1.00 96.25 114 VAL A C 1
ATOM 940 O O . VAL A 1 114 ? -19.541 1.947 15.198 1.00 96.25 114 VAL A O 1
ATOM 943 N N . THR A 1 115 ? -18.182 0.747 16.508 1.00 94.69 115 THR A N 1
ATOM 944 C CA . THR A 1 115 ? -18.973 -0.494 16.484 1.00 94.69 115 THR A CA 1
ATOM 945 C C . THR A 1 115 ? -20.341 -0.386 17.160 1.00 94.69 115 THR A C 1
ATOM 947 O O . THR A 1 115 ? -21.194 -1.235 16.906 1.00 94.69 115 THR A O 1
ATOM 950 N N . ASP A 1 116 ? -20.559 0.646 17.980 1.00 95.69 116 ASP A N 1
ATOM 951 C CA . ASP A 1 116 ? -21.830 0.906 18.660 1.00 95.69 116 ASP A CA 1
ATOM 952 C C . ASP A 1 116 ? -22.717 1.906 17.888 1.00 95.69 116 ASP A C 1
ATOM 954 O O . ASP A 1 116 ? -23.866 2.127 18.272 1.00 95.69 116 ASP A O 1
ATOM 958 N N . LEU A 1 117 ? -22.207 2.512 16.806 1.00 94.62 117 LEU A N 1
ATOM 959 C CA . LEU A 1 117 ? -22.969 3.436 15.965 1.00 94.62 117 LEU A CA 1
ATOM 960 C C . LEU A 1 117 ? -23.986 2.681 15.103 1.00 94.62 117 LEU A C 1
ATOM 962 O O . LEU A 1 117 ? -23.725 1.580 14.609 1.00 94.62 117 LEU A O 1
ATOM 966 N N . ASP A 1 118 ? -25.140 3.304 14.869 1.00 95.88 118 ASP A N 1
ATOM 967 C CA . ASP A 1 118 ? -26.043 2.831 13.828 1.00 95.88 118 ASP A CA 1
ATOM 968 C C . ASP A 1 118 ? -25.509 3.174 12.425 1.00 95.88 118 ASP A C 1
ATOM 970 O O . ASP A 1 118 ? -24.519 3.886 12.253 1.00 95.88 118 ASP A O 1
ATOM 974 N N . ALA A 1 119 ? -26.155 2.640 11.389 1.00 95.38 119 ALA A N 1
ATOM 975 C CA . ALA A 1 119 ? -25.692 2.821 10.017 1.00 95.38 119 ALA A CA 1
ATOM 976 C C . ALA A 1 119 ? -25.785 4.276 9.520 1.00 95.38 119 ALA A C 1
ATOM 978 O O . ALA A 1 119 ? -25.037 4.651 8.616 1.00 95.38 119 ALA A O 1
ATOM 979 N N . GLU A 1 120 ? -26.705 5.087 10.047 1.00 96.12 120 GLU A N 1
ATOM 980 C CA . GLU A 1 120 ? -26.852 6.484 9.629 1.00 96.12 120 GLU A CA 1
ATOM 981 C C . GLU A 1 120 ? -25.729 7.330 10.234 1.00 96.12 120 GLU A C 1
ATOM 983 O O . GLU A 1 120 ? -25.016 8.027 9.504 1.00 96.12 120 GLU A O 1
ATOM 988 N N . ASP A 1 121 ? -25.499 7.182 11.538 1.00 94.81 121 ASP A N 1
ATOM 989 C CA . ASP A 1 121 ? -24.429 7.867 12.255 1.00 94.81 121 ASP A CA 1
ATOM 990 C C . ASP A 1 121 ? -23.043 7.413 11.800 1.00 94.81 121 ASP A C 1
ATOM 992 O O . ASP A 1 121 ? -22.169 8.258 11.605 1.00 94.81 121 ASP A O 1
ATOM 996 N N . TYR A 1 122 ? -22.851 6.117 11.538 1.00 94.62 122 TYR A N 1
ATOM 997 C CA . TYR A 1 122 ? -21.601 5.596 10.980 1.00 94.62 122 TYR A CA 1
ATOM 998 C C . TYR A 1 122 ? -21.238 6.305 9.669 1.00 94.62 122 TYR A C 1
ATOM 1000 O O . TYR A 1 122 ? -20.117 6.778 9.506 1.00 94.62 122 TYR A O 1
ATOM 1008 N N . ASN A 1 123 ? -22.191 6.417 8.737 1.00 95.31 123 ASN A N 1
ATOM 1009 C CA . ASN A 1 123 ? -21.945 7.060 7.444 1.00 95.31 123 ASN A CA 1
ATOM 1010 C C . ASN A 1 123 ? -21.736 8.572 7.581 1.00 95.31 123 ASN A C 1
ATOM 1012 O O . ASN A 1 123 ? -20.931 9.149 6.854 1.00 95.31 123 ASN A O 1
ATOM 1016 N N . ARG A 1 124 ? -22.459 9.216 8.503 1.00 95.88 124 ARG A N 1
ATOM 1017 C CA . ARG A 1 124 ? -22.350 10.656 8.756 1.00 95.88 124 ARG A CA 1
ATOM 1018 C C . ARG A 1 124 ? -21.011 11.040 9.387 1.00 95.88 124 ARG A C 1
ATOM 1020 O O . ARG A 1 124 ? -20.502 12.113 9.081 1.00 95.88 124 ARG A O 1
ATOM 1027 N N . LEU A 1 125 ? -20.470 10.188 10.257 1.00 94.50 125 LEU A N 1
ATOM 1028 C CA . LEU A 1 125 ? -19.277 10.453 11.072 1.00 94.50 125 LEU A CA 1
ATOM 1029 C C . LEU A 1 125 ? -18.020 9.737 10.559 1.00 94.50 125 LEU A C 1
ATOM 1031 O O . LEU A 1 125 ? -16.994 9.767 11.228 1.00 94.50 125 LEU A O 1
ATOM 1035 N N . PHE A 1 126 ? -18.080 9.099 9.387 1.00 93.00 126 PHE A N 1
ATOM 1036 C CA . PHE A 1 126 ? -17.013 8.241 8.861 1.00 93.00 126 PHE A CA 1
ATOM 1037 C C . PHE A 1 126 ? -15.631 8.917 8.811 1.00 93.00 126 PHE A C 1
ATOM 1039 O O . PHE A 1 126 ? -14.617 8.297 9.128 1.00 93.00 126 PHE A O 1
ATOM 1046 N N . ASP A 1 127 ? -15.585 10.204 8.456 1.00 94.19 127 ASP A N 1
ATOM 1047 C CA . ASP A 1 127 ? -14.339 10.977 8.376 1.00 94.19 127 ASP A CA 1
ATOM 1048 C C . ASP A 1 127 ? -13.820 11.457 9.751 1.00 94.19 127 ASP A C 1
ATOM 1050 O O . ASP A 1 127 ? -12.713 11.988 9.840 1.00 94.19 127 ASP A O 1
ATOM 1054 N N . GLU A 1 128 ? -14.594 11.263 10.825 1.00 95.25 128 GLU A N 1
ATOM 1055 C CA . GLU A 1 128 ? -14.273 11.683 12.199 1.00 95.25 128 GLU A CA 1
ATOM 1056 C C . GLU A 1 128 ? -13.748 10.531 13.077 1.00 95.25 128 GLU A C 1
ATOM 1058 O O . GLU A 1 128 ? -13.555 10.699 14.281 1.00 95.25 128 GLU A O 1
ATOM 1063 N N . PHE A 1 129 ? -13.521 9.345 12.507 1.00 95.88 129 PHE A N 1
ATOM 1064 C CA . PHE A 1 129 ? -13.073 8.180 13.271 1.00 95.88 129 PHE A CA 1
ATOM 1065 C C . PHE A 1 129 ? -11.626 8.337 13.747 1.00 95.88 129 PHE A C 1
ATOM 1067 O O . PHE A 1 129 ? -10.690 8.498 12.958 1.00 95.88 129 PHE A O 1
ATOM 1074 N N . GLU A 1 130 ? -11.420 8.179 15.050 1.00 95.56 130 GLU A N 1
ATOM 1075 C CA . GLU A 1 130 ? -10.111 8.251 15.689 1.00 95.56 130 GLU A CA 1
ATOM 1076 C C . GLU A 1 130 ? -9.716 6.897 16.280 1.00 95.56 130 GLU A C 1
ATOM 1078 O O . GLU A 1 130 ? -10.516 6.209 16.911 1.00 95.56 130 GLU A O 1
ATOM 1083 N N . TYR A 1 131 ? -8.455 6.503 16.094 1.00 95.00 131 TYR A N 1
ATOM 1084 C CA . TYR A 1 131 ? -7.928 5.287 16.711 1.00 95.00 131 TYR A CA 1
ATOM 1085 C C . TYR A 1 131 ? -7.732 5.487 18.218 1.00 95.00 131 TYR A C 1
ATOM 1087 O O . TYR A 1 131 ? -7.023 6.407 18.633 1.00 95.00 131 TYR A O 1
ATOM 1095 N N . ASP A 1 132 ? -8.284 4.589 19.033 1.00 95.00 132 ASP A N 1
ATOM 1096 C CA . ASP A 1 132 ? -8.121 4.603 20.486 1.00 95.00 132 ASP A CA 1
ATOM 1097 C C . ASP A 1 132 ? -7.265 3.420 20.964 1.00 95.00 132 ASP A C 1
ATOM 1099 O O . ASP A 1 132 ? -7.741 2.290 21.114 1.00 95.00 132 ASP A O 1
ATOM 1103 N N . SER A 1 133 ? -5.994 3.693 21.279 1.00 93.00 133 SER A N 1
ATOM 1104 C CA . SER A 1 133 ? -5.040 2.682 21.755 1.00 93.00 133 SER A CA 1
ATOM 1105 C C . SER A 1 133 ? -5.459 2.005 23.063 1.00 93.00 133 SER A C 1
ATOM 1107 O O . SER A 1 133 ? -5.059 0.870 23.317 1.00 93.00 133 SER A O 1
ATOM 1109 N N . SER A 1 134 ? -6.310 2.633 23.886 1.00 93.31 134 SER A N 1
ATOM 1110 C CA . SER A 1 134 ? -6.798 2.016 25.128 1.00 93.31 134 SER A CA 1
ATOM 1111 C C . SER A 1 134 ? -7.708 0.806 24.876 1.00 93.31 134 SER A C 1
ATOM 1113 O O . SER A 1 134 ? -7.818 -0.077 25.737 1.00 93.31 134 SER A O 1
ATOM 1115 N N . ARG A 1 135 ? -8.324 0.742 23.685 1.00 93.56 135 ARG A N 1
ATOM 1116 C CA . ARG A 1 135 ? -9.193 -0.358 23.247 1.00 93.56 135 ARG A CA 1
ATOM 1117 C C . ARG A 1 135 ? -8.411 -1.533 22.672 1.00 93.56 135 ARG A C 1
ATOM 1119 O O . ARG A 1 135 ? -8.929 -2.649 22.673 1.00 93.56 135 ARG A O 1
ATOM 1126 N N . ASN A 1 136 ? -7.179 -1.314 22.216 1.00 94.19 136 ASN A N 1
ATOM 1127 C CA . ASN A 1 136 ? -6.346 -2.384 21.691 1.00 94.19 136 ASN A CA 1
ATOM 1128 C C . ASN A 1 136 ? -5.582 -3.082 22.835 1.00 94.19 136 ASN A C 1
ATOM 1130 O O . ASN A 1 136 ? -4.680 -2.495 23.437 1.00 94.19 136 ASN A O 1
ATOM 1134 N N . PRO A 1 137 ? -5.890 -4.354 23.161 1.00 92.06 137 PRO A N 1
ATOM 1135 C CA . PRO A 1 137 ? -5.215 -5.065 24.246 1.00 92.06 137 PRO A CA 1
ATOM 1136 C C . PRO A 1 137 ? -3.724 -5.310 23.982 1.00 92.06 137 PRO A C 1
ATOM 1138 O O . PRO A 1 137 ? -3.006 -5.648 24.921 1.00 92.06 137 PRO A O 1
ATOM 1141 N N . PHE A 1 138 ? -3.266 -5.167 22.737 1.00 88.69 138 PHE A N 1
ATOM 1142 C CA . PHE A 1 138 ? -1.878 -5.393 22.353 1.00 88.69 138 PHE A CA 1
ATOM 1143 C C . PHE A 1 138 ? -1.011 -4.124 22.305 1.00 88.69 138 PHE A C 1
ATOM 1145 O O . PHE A 1 138 ? 0.177 -4.242 22.001 1.00 88.69 138 PHE A O 1
ATOM 1152 N N . ASP A 1 139 ? -1.587 -2.956 22.608 1.00 86.25 139 ASP A N 1
ATOM 1153 C CA . ASP A 1 139 ? -0.883 -1.665 22.703 1.00 86.25 139 ASP A CA 1
ATOM 1154 C C . ASP A 1 139 ? -0.494 -1.303 24.156 1.00 86.25 139 ASP A C 1
ATOM 1156 O O . ASP A 1 139 ? -0.008 -0.202 24.415 1.00 86.25 139 ASP A O 1
ATOM 1160 N N . LYS A 1 140 ? -0.723 -2.217 25.111 1.00 76.38 140 LYS A N 1
ATOM 1161 C CA . LYS A 1 140 ? -0.424 -2.055 26.545 1.00 76.38 140 LYS A CA 1
ATOM 1162 C C . LYS A 1 140 ? 0.994 -2.475 26.920 1.00 76.38 140 LYS A C 1
ATOM 1164 O O . LYS A 1 140 ? 1.483 -3.483 26.361 1.00 76.38 140 LYS A O 1
#

Secondary structure (DSSP, 8-state):
---TT--EEEGGGTEEESTTTHHHHHHHHHHHHHHHHHHHHHHHHHHHHHHHHS-HHHHHHHHHHHHHHHHHHHHHHHHHHHHHHHHHTT--HHHHTTTTTEEEE-TTS-EEEGGGS-HHHHHHSGGG-EE-GGG-TT--

InterPro domains:
  IPR001594 Palmitoyltransferase, DHHC domain [PF01529] (3-97)
  IPR039859 Palmitoyltransferase PFA4/ZDHHC16/ZDHHC20/ERF2-like [PTHR22883] (3-120)

Organism: NCBI:txid89044

=== Feature glossary ===
The record interleaves many kinds of information about one protein. Here is each kind framed as the question it answers.

Q: What does the local fold look like, residue by residue?
A: The Foldseek 3Di string encodes local tertiary geometry as a 20-letter alphabet — one character per residue — derived from the relative positions of nearby Cα atoms. Unlike the amino-acid sequence, 3Di is a direct function of the 3D structure, so two proteins with the same fold have similar 3Di strings even at low sequence identity.

Q: Which residues are in helices, strands, or loops?
A: The SS8 string is DSSP's per-residue secondary-structure call. α-helix (H) means an i→i+4 H-bond ladder; β-strand (E) means the residue participates in a β-sheet; 3₁₀ (G) and π (I) are tighter and wider helices; T/S are turns/bends; '-' is loop.

Q: How big and how compact is the whole molecule?
A: Radius of gyration (Rg) is the root-mean-square distance of Cα atoms from their centroid — a single number for overall size and compactness. A globular domain of N residues has Rg ≈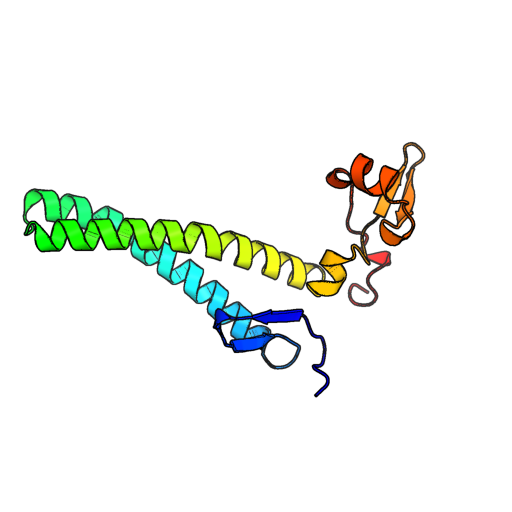 2.2·N^0.38 Å; an extended or disordered chain has a much larger Rg. The Cα contact count is the number of residue pairs whose Cα atoms are within 8 Å and are more than four positions apart in sequence — a standard proxy for tertiary packing density. The bounding box is the smallest axis-aligned box enclosing all Cα atoms.

Q: Where is each backbone atom in 3D?
A: Structure coordinates are given as an mmCIF _atom_site loop: one row per atom with element, residue name, chain id, sequence number, and x/y/z position in Å. Only the four main-chain atoms per residue are included here; side chains are omitted to keep the record compact.

Q: What is the amino-acid chain?
A: Primary structure: the covalent order of the twenty standard amino acids along the backbone. Two proteins with the same sequence will (almost always) fold to the same structure; two with 30% identity often share a fold but not the details.

Q: What if only a Cα trace is available?
A: Three-state secondary structure (P-SEA) collapses the eight DSSP classes into helix (a), strand (b), and coil (c). P-SEA assigns these from Cα geometry alone — distances and angles — without requiring backbone oxygens, so it works on any Cα trace.

Q: What family and function is it annotated with?
A: Database cross-references. InterPro integrates a dozen domain/family signature databases into unified entries with residue-range hits. GO terms attach function/process/location labels with evidence codes. CATH codes position the fold in a four-level structural taxonomy. Organism is the NCBI-taxonomy species name.

Q: How confident is the AlphaFold model at each residue?
A: pLDDT is the predicted lDDT-Cα score: AlphaFold's confidence that the local environment of each residue (all inter-atomic distances within 15 Å) is correctly placed. It is a per-residue number between 0 and 100, with higher meaning more reliable.

Q: How mobile is each atom in the crystal?
A: B-factor (Debye–Waller factor) reflects atomic displacement in the crystal lattice. It is an experimental observable (units Å²), not a prediction; low values mean the atom is pinned down, high values mean it moves or is heterogeneous across the crystal.

Q: Which residues are buried vs exposed?
A: SASA measures how much of the protein is reachable by solvent. It is computed by rolling a water-sized probe over the atomic surface and summing the exposed area (Å²). Per-residue SASA distinguishes core (buried, low SASA) from surface (exposed, high SASA) residues; total SASA is a whole-molecule size measure.

Q: What do the diagnostic plots show?
A: Plot images: a contact map (which residues are close in 3D, as an N×N binary image), a Ramachandran scatter (backbone torsion angles, revealing secondary-structure composition at a glance), and — for AlphaFold structures — a PAE heatmap (pairwise prediction confidence).

Q: What known structures does this most resemble?
A: The Foldseek neighbor list gives the closest experimentally determined structures in the PDB, ranked by structural alignment. TM-score near 1 means near-identical fold; near 0.3 means only rough topology match. This is how one finds what a novel AlphaFold prediction most resembles in the solved-structure universe.

Q: Are the domains correctly placed relative to each other?
A: Predicted aligned error is AlphaFold's pairwise confidence. Unlike pLDDT (per-residue), PAE is per-residue-pair and captures whether two parts of the structure are correctly placed relative to each other. Units are ångströms of expected positional error.

Q: What do the rendered images show?
A: Structure images are PyMOL renders from six orthogonal camera directions. Cartoon representation draws helices as coils and strands as arrows; sticks shows the backbone as bonds; surface shows the solvent-excluded envelope. Rainbow coloring maps sequence position to hue (blue→red, N→C); chain coloring assigns a distinct color per polypeptide.

Q: What are the backbone torsion angles?
A: φ (phi) and ψ (psi) are the two rotatable backbone dihedrals per residue: φ is the C(i-1)–N–Cα–C torsion, ψ is the N–Cα–C–N(i+1) torsion, both in degrees on (−180°, 180°]. α-helical residues cluster near (−60°, −45°); β-strand residues near (−120°, +130°). A Ramachandran plot is simply a scatter of (φ, ψ) for every residue.